Protein AF-A0A6P1T9W0-F1 (afdb_monomer)

Structure (mmCIF, N/CA/C/O backbone):
data_AF-A0A6P1T9W0-F1
#
_entry.id   AF-A0A6P1T9W0-F1
#
loop_
_atom_site.group_PDB
_atom_site.id
_atom_site.type_symbol
_atom_site.label_atom_id
_atom_site.label_alt_id
_atom_site.label_comp_id
_atom_site.label_asym_id
_atom_site.label_entity_id
_atom_site.label_seq_id
_atom_site.pdbx_PDB_ins_code
_atom_site.Cartn_x
_atom_site.Cartn_y
_atom_site.Cartn_z
_atom_site.occupancy
_a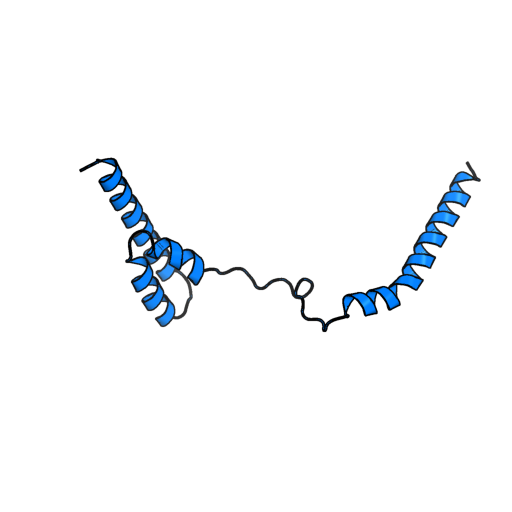tom_site.B_iso_or_equiv
_atom_site.auth_seq_id
_atom_site.auth_comp_id
_atom_site.auth_asym_id
_atom_site.auth_atom_id
_atom_site.pdbx_PDB_model_num
ATOM 1 N N . MET A 1 1 ? 23.370 12.673 -30.272 1.00 59.16 1 MET A N 1
ATOM 2 C CA . MET A 1 1 ? 22.307 12.281 -29.321 1.00 59.16 1 MET A CA 1
ATOM 3 C C . MET A 1 1 ? 22.876 12.458 -27.932 1.00 59.16 1 MET A C 1
ATOM 5 O O . MET A 1 1 ? 23.974 11.975 -27.701 1.00 59.16 1 MET A O 1
ATOM 9 N N . SER A 1 2 ? 22.227 13.254 -27.085 1.00 69.69 2 SER A N 1
ATOM 10 C CA . SER A 1 2 ? 22.766 13.655 -25.782 1.00 69.69 2 SER A CA 1
ATOM 11 C C . SER A 1 2 ? 23.028 12.428 -24.909 1.00 69.69 2 SER A C 1
ATOM 13 O O . SER A 1 2 ? 22.126 11.626 -24.686 1.00 69.69 2 SER A O 1
ATOM 15 N N . GLU A 1 3 ? 24.255 12.293 -24.405 1.00 82.81 3 GLU A N 1
ATOM 16 C CA . GLU A 1 3 ? 24.692 11.210 -23.505 1.00 82.81 3 GLU A CA 1
ATOM 17 C C . GLU A 1 3 ? 23.728 11.015 -22.324 1.00 82.81 3 GLU A C 1
ATOM 19 O O . GLU A 1 3 ? 23.452 9.896 -21.907 1.00 82.81 3 GLU A O 1
ATOM 24 N N . ILE A 1 4 ? 23.117 12.112 -21.869 1.00 86.44 4 ILE A N 1
ATOM 25 C CA . ILE A 1 4 ? 22.076 12.153 -20.837 1.00 86.44 4 ILE A CA 1
ATOM 26 C C . ILE A 1 4 ? 20.873 11.262 -21.185 1.00 86.44 4 ILE A C 1
ATOM 28 O O . ILE A 1 4 ? 20.364 10.564 -20.312 1.00 86.44 4 ILE A O 1
ATOM 32 N N . LEU A 1 5 ? 20.418 11.255 -22.444 1.00 83.19 5 LEU A N 1
ATOM 33 C CA . LEU A 1 5 ? 19.289 10.419 -22.868 1.00 83.19 5 LEU A CA 1
ATOM 34 C C . LEU A 1 5 ? 19.663 8.938 -22.855 1.00 83.19 5 LEU A C 1
ATOM 36 O O . LEU A 1 5 ? 18.865 8.115 -22.420 1.00 83.19 5 LEU A O 1
ATOM 40 N N . VAL A 1 6 ? 20.883 8.602 -23.276 1.00 85.19 6 VAL A N 1
ATOM 41 C CA . VAL A 1 6 ? 21.375 7.217 -23.264 1.00 85.19 6 VAL A CA 1
ATOM 42 C C . VAL A 1 6 ? 21.472 6.704 -21.827 1.00 85.19 6 VAL A C 1
ATOM 44 O O . VAL A 1 6 ? 20.975 5.622 -21.526 1.00 85.19 6 VAL A O 1
ATOM 47 N N . VAL A 1 7 ? 22.027 7.507 -20.917 1.00 87.56 7 VAL A N 1
ATOM 48 C CA . VAL A 1 7 ? 22.124 7.163 -19.490 1.00 87.56 7 VAL A CA 1
ATOM 49 C C . VAL A 1 7 ? 20.739 7.001 -18.858 1.00 87.56 7 VAL A C 1
ATOM 51 O O . VAL A 1 7 ? 20.512 6.039 -18.126 1.00 87.56 7 VAL A O 1
ATOM 54 N N . ALA A 1 8 ? 19.793 7.893 -19.163 1.00 82.56 8 ALA A N 1
ATOM 55 C CA . ALA A 1 8 ? 18.427 7.800 -18.651 1.00 82.56 8 ALA A CA 1
ATOM 56 C C . ALA A 1 8 ? 17.714 6.519 -19.117 1.00 82.56 8 ALA A C 1
ATOM 58 O O . ALA A 1 8 ? 17.042 5.869 -18.313 1.00 82.56 8 ALA A O 1
ATOM 59 N N . VAL A 1 9 ? 17.897 6.126 -20.383 1.00 83.56 9 VAL A N 1
ATOM 60 C CA . VAL A 1 9 ? 17.346 4.874 -20.925 1.00 83.56 9 VAL A CA 1
ATOM 61 C C . VAL A 1 9 ? 17.936 3.671 -20.194 1.00 83.56 9 VAL A C 1
ATOM 63 O O . VAL A 1 9 ? 17.174 2.873 -19.651 1.00 83.56 9 VAL A O 1
ATOM 66 N N . VAL A 1 10 ? 19.264 3.597 -20.071 1.00 88.25 10 VAL A N 1
ATOM 67 C CA . VAL A 1 10 ? 19.946 2.487 -19.382 1.00 88.25 10 VAL A CA 1
ATOM 68 C C . VAL A 1 10 ? 19.482 2.365 -17.927 1.00 88.25 10 VAL A C 1
ATOM 70 O O . VAL A 1 10 ? 19.142 1.273 -17.475 1.00 88.25 10 VAL A O 1
ATOM 73 N N . ILE A 1 11 ? 19.396 3.477 -17.190 1.00 88.25 11 ILE A N 1
ATOM 74 C CA . ILE A 1 11 ? 18.910 3.468 -15.801 1.00 88.25 11 ILE A CA 1
ATOM 75 C C . ILE A 1 11 ? 17.456 2.984 -15.737 1.00 88.25 11 ILE A C 1
ATOM 77 O O . ILE A 1 11 ? 17.120 2.170 -14.877 1.00 88.25 11 ILE A O 1
ATOM 81 N N . SER A 1 12 ? 16.594 3.442 -16.649 1.00 78.00 12 SER A N 1
ATOM 82 C CA . SER A 1 12 ? 15.188 3.020 -16.680 1.00 78.00 12 SER A CA 1
ATOM 83 C C . SER A 1 12 ? 15.024 1.521 -16.955 1.00 78.00 12 SER A C 1
ATOM 85 O O . SER A 1 12 ? 14.139 0.878 -16.387 1.00 78.00 12 SER A O 1
ATOM 87 N N . GLU A 1 13 ? 15.919 0.951 -17.757 1.00 81.19 13 GLU A N 1
ATOM 88 C CA . GLU A 1 13 ? 15.923 -0.460 -18.132 1.00 81.19 13 GLU A CA 1
ATOM 89 C C . GLU A 1 13 ? 16.397 -1.346 -16.971 1.00 81.19 13 GLU A C 1
ATOM 91 O O . GLU A 1 13 ? 15.749 -2.339 -16.635 1.00 81.19 13 GLU A O 1
ATOM 96 N N . PHE A 1 14 ? 17.444 -0.919 -16.254 1.00 88.19 14 PHE A N 1
ATOM 97 C CA . PHE A 1 14 ? 17.879 -1.560 -15.007 1.00 88.19 14 PHE A CA 1
ATOM 98 C C . PHE A 1 14 ? 16.798 -1.527 -13.920 1.00 88.19 14 PHE A C 1
ATOM 100 O O . PHE A 1 14 ? 16.576 -2.527 -13.233 1.00 88.19 14 PHE A O 1
ATOM 107 N N . ILE A 1 15 ? 16.103 -0.394 -13.776 1.00 82.31 15 ILE A N 1
ATOM 108 C CA . ILE A 1 15 ? 14.976 -0.253 -12.849 1.00 82.31 15 ILE A CA 1
ATOM 109 C C . ILE A 1 15 ? 13.859 -1.233 -13.241 1.00 82.31 15 IL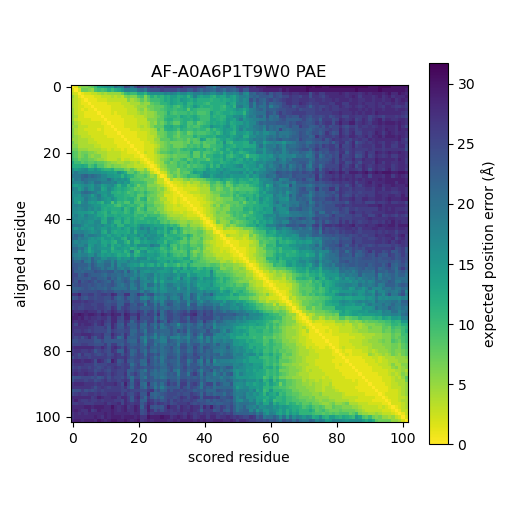E A C 1
ATOM 111 O O . ILE A 1 15 ? 13.389 -1.982 -12.385 1.00 82.31 15 ILE A O 1
ATOM 115 N N . SER A 1 16 ? 13.485 -1.305 -14.522 1.00 76.06 16 SER A N 1
ATOM 116 C CA . SER A 1 16 ? 12.451 -2.234 -15.003 1.00 76.06 16 SER A CA 1
ATOM 117 C C . SER A 1 16 ? 12.802 -3.702 -14.713 1.00 76.06 16 SER A C 1
ATOM 119 O O . SER A 1 16 ? 11.997 -4.422 -14.114 1.00 76.06 16 SER A O 1
ATOM 121 N N . LEU A 1 17 ? 14.032 -4.134 -15.016 1.00 81.25 17 LEU A N 1
ATOM 122 C CA . LEU A 1 17 ? 14.495 -5.499 -14.730 1.00 81.25 17 LEU A CA 1
ATOM 123 C C . LEU A 1 17 ? 14.465 -5.829 -13.229 1.00 81.25 17 LEU A C 1
ATOM 125 O O . LEU A 1 17 ? 14.032 -6.917 -12.837 1.00 81.25 17 LEU A O 1
ATOM 129 N N . TYR A 1 18 ? 14.879 -4.886 -12.378 1.00 83.00 18 TYR A N 1
ATOM 130 C CA . TYR A 1 18 ? 14.825 -5.049 -10.924 1.00 83.00 18 TYR A CA 1
ATOM 131 C C . TYR A 1 18 ? 13.383 -5.207 -10.412 1.00 83.00 18 TYR A C 1
ATOM 133 O O . TYR A 1 18 ? 13.103 -6.086 -9.591 1.00 83.00 18 TYR A O 1
ATOM 141 N N . LEU A 1 19 ? 12.458 -4.390 -10.920 1.00 71.44 19 LEU A N 1
ATOM 142 C CA . LEU A 1 19 ? 11.035 -4.443 -10.579 1.00 71.44 19 LEU A CA 1
ATOM 143 C C . LEU A 1 19 ? 10.384 -5.770 -10.995 1.00 71.44 19 LEU A C 1
ATOM 145 O O . LEU A 1 19 ? 9.664 -6.368 -10.193 1.00 71.44 19 LEU A O 1
ATOM 149 N N . ILE A 1 20 ? 10.699 -6.279 -12.189 1.00 73.81 20 ILE A N 1
ATOM 150 C CA . ILE A 1 20 ? 10.223 -7.590 -12.661 1.00 73.81 20 ILE A CA 1
ATOM 151 C C . ILE A 1 20 ? 10.742 -8.713 -11.750 1.00 73.81 20 ILE A C 1
ATOM 153 O O . ILE A 1 20 ? 9.963 -9.562 -11.308 1.00 73.81 20 ILE A O 1
ATOM 157 N N . GLY A 1 21 ? 12.033 -8.698 -11.400 1.00 77.31 21 GLY A N 1
ATOM 158 C CA . GLY A 1 21 ? 12.614 -9.688 -10.487 1.00 77.31 21 GLY A CA 1
ATOM 159 C C . GLY A 1 21 ? 11.981 -9.658 -9.090 1.00 77.31 21 GLY A C 1
ATOM 160 O O . GLY A 1 21 ? 11.734 -10.707 -8.487 1.00 77.31 21 GLY A O 1
ATOM 161 N N . ARG A 1 22 ? 11.657 -8.462 -8.583 1.00 72.81 22 ARG A N 1
ATOM 162 C CA . ARG A 1 22 ? 10.964 -8.284 -7.299 1.00 72.81 22 ARG A CA 1
ATOM 163 C C . ARG A 1 22 ? 9.521 -8.795 -7.344 1.00 72.81 22 ARG A C 1
ATOM 165 O O . ARG A 1 22 ? 9.112 -9.483 -6.409 1.00 72.81 22 ARG A O 1
ATOM 172 N N . LEU A 1 23 ? 8.783 -8.511 -8.416 1.00 69.25 23 LEU A N 1
ATOM 173 C CA . LEU A 1 23 ? 7.409 -8.983 -8.625 1.00 69.25 23 LEU A CA 1
ATOM 174 C C . LEU A 1 23 ? 7.330 -10.512 -8.664 1.00 69.25 23 LEU A C 1
ATOM 176 O O . LEU A 1 23 ? 6.439 -11.124 -8.080 1.00 69.25 23 LEU A O 1
ATOM 180 N N . TRP A 1 24 ? 8.293 -11.161 -9.316 1.00 67.50 24 TRP A N 1
ATOM 181 C CA . TRP A 1 24 ? 8.320 -12.622 -9.373 1.00 67.50 24 TRP A CA 1
ATOM 182 C C . TRP A 1 24 ? 8.510 -13.263 -7.995 1.00 67.50 24 TRP A C 1
ATOM 184 O O . TRP A 1 24 ? 7.987 -14.356 -7.760 1.00 67.50 24 TRP A O 1
ATOM 194 N N . ARG A 1 25 ? 9.162 -12.550 -7.067 1.00 70.19 25 ARG A N 1
ATOM 195 C CA . ARG A 1 25 ? 9.370 -12.969 -5.677 1.00 70.19 25 ARG A CA 1
ATOM 196 C C . ARG A 1 25 ? 8.157 -12.718 -4.764 1.00 70.19 25 ARG A C 1
ATOM 198 O O . ARG A 1 25 ? 8.125 -13.300 -3.682 1.00 70.19 25 ARG A O 1
ATOM 205 N N . SER A 1 26 ? 7.174 -11.897 -5.160 1.00 64.88 26 SER A N 1
ATOM 206 C CA . SER A 1 26 ? 5.955 -11.667 -4.363 1.00 64.88 26 SER A CA 1
ATOM 207 C C . SER A 1 26 ? 4.974 -12.840 -4.487 1.00 64.88 26 SER A C 1
ATOM 209 O O . SER A 1 26 ? 4.913 -13.519 -5.513 1.00 64.88 26 SER A O 1
ATOM 211 N N . ASN A 1 27 ? 4.213 -13.133 -3.429 1.00 62.84 27 ASN A N 1
ATOM 212 C CA . ASN A 1 27 ? 3.265 -14.255 -3.388 1.00 62.84 27 ASN A CA 1
ATOM 213 C C . ASN A 1 27 ? 1.878 -13.841 -3.921 1.00 62.84 27 ASN A C 1
ATOM 215 O O . ASN A 1 27 ? 0.862 -14.022 -3.257 1.00 62.84 27 ASN A O 1
ATOM 219 N N . GLU A 1 28 ? 1.854 -13.201 -5.091 1.00 64.56 28 GLU A N 1
ATOM 220 C CA . GLU A 1 28 ? 0.634 -12.735 -5.762 1.00 64.56 28 GLU A CA 1
ATOM 221 C C . GLU A 1 28 ? 0.154 -13.714 -6.840 1.00 64.56 28 GLU A C 1
ATOM 223 O O . GLU A 1 28 ? 0.923 -14.534 -7.355 1.00 64.56 28 GLU A O 1
ATOM 228 N N . TYR A 1 29 ? -1.128 -13.606 -7.206 1.00 73.19 29 TYR A N 1
ATOM 229 C CA . TYR A 1 29 ? -1.754 -14.451 -8.220 1.00 73.19 29 TYR A CA 1
ATOM 230 C C . TYR A 1 29 ? -0.983 -14.402 -9.555 1.00 73.19 29 TYR A C 1
ATOM 232 O O . TYR A 1 29 ? -0.632 -13.318 -10.030 1.00 73.19 29 TYR A O 1
ATOM 240 N N . PRO A 1 30 ? -0.768 -15.552 -10.221 1.00 71.81 30 PRO A N 1
ATOM 241 C CA . PRO A 1 30 ? 0.066 -15.638 -11.423 1.00 71.81 30 PRO A CA 1
ATOM 242 C C . PRO A 1 30 ? -0.455 -14.782 -12.588 1.00 71.81 30 PRO A C 1
ATOM 244 O O . PRO A 1 30 ? 0.338 -14.257 -13.363 1.00 71.81 30 PRO A O 1
ATOM 247 N N . LEU A 1 31 ? -1.773 -14.570 -12.680 1.00 73.75 31 LEU A N 1
ATOM 248 C CA . LEU A 1 31 ? -2.375 -13.676 -13.676 1.00 73.75 31 LEU A CA 1
ATOM 249 C C . LEU A 1 31 ? -1.989 -12.206 -13.460 1.00 73.75 31 LEU A C 1
ATOM 251 O O . LEU A 1 31 ? -1.676 -11.508 -14.422 1.00 73.75 31 LEU A O 1
ATOM 255 N N . ILE A 1 32 ? -1.960 -11.748 -12.204 1.00 70.94 32 ILE A N 1
ATOM 256 C CA . ILE A 1 32 ? -1.567 -10.376 -11.854 1.00 70.94 32 ILE A CA 1
ATOM 257 C C . ILE A 1 32 ? -0.090 -10.162 -12.196 1.00 70.94 32 ILE A C 1
ATOM 259 O O . ILE A 1 32 ? 0.256 -9.147 -12.795 1.00 70.94 32 ILE A O 1
ATOM 263 N N . LYS A 1 33 ? 0.768 -11.160 -11.943 1.00 68.56 33 LYS A N 1
ATOM 264 C CA . LYS A 1 33 ? 2.190 -11.104 -12.322 1.00 68.56 33 LYS A CA 1
ATOM 265 C C . LYS A 1 33 ? 2.398 -10.892 -13.823 1.00 68.56 33 LYS A C 1
ATOM 267 O O . LYS A 1 33 ? 3.249 -10.095 -14.211 1.00 68.56 33 LYS A O 1
ATOM 272 N N . ILE A 1 34 ? 1.621 -11.577 -14.665 1.00 74.19 34 ILE A N 1
ATOM 273 C CA . ILE A 1 34 ? 1.722 -11.456 -16.128 1.00 74.19 34 ILE A CA 1
ATOM 274 C C . ILE A 1 34 ? 1.282 -10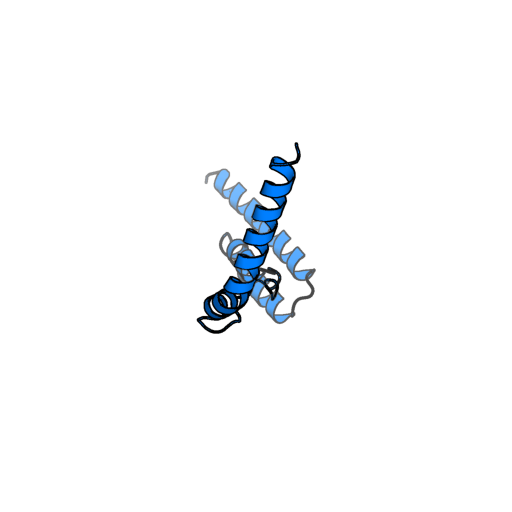.059 -16.588 1.00 74.19 34 ILE A C 1
ATOM 276 O O . ILE A 1 34 ? 1.993 -9.416 -17.361 1.00 74.19 34 ILE A O 1
ATOM 280 N N . LEU A 1 35 ? 0.151 -9.565 -16.077 1.00 76.38 35 LEU A N 1
ATOM 281 C CA . LEU A 1 35 ? -0.372 -8.233 -16.404 1.00 76.38 35 LEU A CA 1
ATOM 282 C C . LEU A 1 35 ? 0.584 -7.113 -15.977 1.00 76.38 35 LEU A C 1
ATOM 284 O O . LEU A 1 35 ? 0.889 -6.224 -16.772 1.00 76.38 35 LEU A O 1
ATOM 288 N N . VAL A 1 36 ? 1.109 -7.178 -14.753 1.00 70.06 36 VAL A N 1
ATOM 289 C CA . VAL A 1 36 ? 2.040 -6.167 -14.232 1.00 70.06 36 VAL A CA 1
ATOM 290 C C . VAL A 1 36 ? 3.381 -6.215 -14.973 1.00 70.06 36 VAL A C 1
ATOM 292 O O . VAL A 1 36 ? 3.954 -5.163 -15.249 1.00 70.06 36 VAL A O 1
ATOM 295 N N . SER A 1 37 ? 3.858 -7.396 -15.382 1.00 68.62 37 SER A N 1
ATOM 296 C CA . SER A 1 37 ? 5.082 -7.523 -16.188 1.00 68.62 37 SER A CA 1
ATOM 297 C C . SER A 1 37 ? 4.944 -6.907 -17.585 1.00 68.62 37 SER A C 1
ATOM 299 O O . SER A 1 37 ? 5.899 -6.311 -18.079 1.00 68.62 37 SER A O 1
ATOM 301 N N . LEU A 1 38 ? 3.771 -7.030 -18.215 1.00 73.06 38 LEU A N 1
ATOM 302 C CA . LEU A 1 38 ? 3.465 -6.400 -19.507 1.00 73.06 38 LEU A CA 1
ATOM 303 C C . LEU A 1 38 ? 3.484 -4.870 -19.408 1.00 73.06 38 LEU A C 1
ATOM 305 O O . LEU A 1 38 ? 4.003 -4.192 -20.291 1.00 73.06 38 LEU A O 1
ATOM 309 N N . ILE A 1 39 ? 2.963 -4.335 -18.304 1.00 69.12 39 ILE A N 1
ATOM 310 C CA . ILE A 1 39 ? 2.945 -2.897 -18.029 1.00 69.12 39 ILE A CA 1
ATOM 311 C C . ILE A 1 39 ? 4.355 -2.385 -17.700 1.00 69.12 39 ILE A C 1
ATOM 313 O O . ILE A 1 39 ? 4.762 -1.345 -18.215 1.00 69.12 39 ILE A O 1
ATOM 317 N N . ALA A 1 40 ? 5.133 -3.126 -16.904 1.00 66.12 40 ALA A N 1
ATOM 318 C CA . ALA A 1 40 ? 6.496 -2.764 -16.499 1.00 66.12 40 ALA A CA 1
ATOM 319 C C . ALA A 1 40 ? 7.497 -2.671 -17.669 1.00 66.12 40 ALA A C 1
ATOM 321 O O . ALA A 1 40 ? 8.541 -2.029 -17.533 1.00 66.12 40 ALA A O 1
ATOM 322 N N . PHE A 1 41 ? 7.172 -3.273 -18.817 1.00 68.25 41 PHE A N 1
ATOM 323 C CA . PHE A 1 41 ? 7.973 -3.212 -20.041 1.00 68.25 41 PHE A CA 1
ATOM 324 C C . PHE A 1 41 ? 7.916 -1.842 -20.740 1.00 68.25 41 PHE A C 1
ATOM 326 O O . PHE A 1 41 ? 8.742 -1.553 -21.603 1.00 68.25 41 PHE A O 1
ATOM 333 N N . ILE A 1 42 ? 6.954 -0.984 -20.380 1.00 71.38 42 ILE A N 1
ATOM 334 C CA . ILE A 1 42 ? 6.841 0.361 -20.944 1.00 71.38 42 ILE A CA 1
ATOM 335 C C . ILE A 1 42 ? 7.850 1.277 -20.231 1.00 71.38 42 ILE A C 1
ATOM 337 O O . ILE A 1 42 ? 7.727 1.484 -19.019 1.00 71.38 42 ILE A O 1
ATOM 341 N N . PRO A 1 43 ? 8.828 1.872 -20.938 1.00 58.41 43 PRO A N 1
ATOM 342 C CA . PRO A 1 43 ? 9.775 2.787 -20.315 1.00 58.41 43 PRO A CA 1
ATOM 343 C C . PRO A 1 43 ? 9.033 3.992 -19.717 1.00 58.41 43 PRO A C 1
ATOM 345 O O . PRO A 1 43 ? 8.108 4.535 -20.321 1.00 58.41 43 PRO A O 1
ATOM 348 N N . VAL A 1 44 ? 9.433 4.399 -18.508 1.00 63.56 44 VAL A N 1
ATOM 349 C CA . VAL A 1 44 ? 8.839 5.486 -17.695 1.00 63.56 44 VAL A CA 1
ATOM 350 C C . VAL A 1 44 ? 7.419 5.206 -17.170 1.00 63.56 44 VAL A C 1
ATOM 352 O O . VAL A 1 44 ? 7.202 5.273 -15.959 1.00 63.56 44 VAL A O 1
ATOM 355 N N . LEU A 1 45 ? 6.456 4.862 -18.031 1.00 66.56 45 LEU A N 1
ATOM 356 C CA . LEU A 1 45 ? 5.066 4.595 -17.624 1.00 66.56 45 LEU A CA 1
ATOM 357 C C . LEU A 1 45 ? 4.914 3.278 -16.859 1.00 66.56 45 LEU A C 1
ATOM 359 O O . LEU A 1 45 ? 4.097 3.198 -15.944 1.00 66.56 45 LEU A O 1
ATOM 363 N N . GLY A 1 46 ? 5.707 2.264 -17.198 1.00 69.88 46 GLY A N 1
ATOM 364 C CA . GLY A 1 46 ? 5.679 0.960 -16.546 1.00 69.88 46 GLY A CA 1
ATOM 365 C C . GLY A 1 46 ? 6.033 1.030 -15.063 1.00 69.88 46 GLY A C 1
ATOM 366 O O . GLY A 1 46 ? 5.223 0.599 -14.244 1.00 69.88 46 GLY A O 1
ATOM 367 N N . PRO A 1 47 ? 7.176 1.631 -14.681 1.00 68.56 47 PRO A N 1
ATOM 368 C CA . PRO A 1 47 ? 7.518 1.856 -13.278 1.00 68.56 47 PRO A CA 1
ATOM 369 C C . PRO A 1 47 ? 6.475 2.692 -12.525 1.00 68.56 47 PRO A C 1
ATOM 371 O O . PRO A 1 47 ? 6.165 2.384 -11.377 1.00 68.56 47 PRO A O 1
ATOM 374 N N . LEU A 1 48 ? 5.902 3.719 -13.164 1.00 74.94 48 LEU A N 1
ATOM 375 C CA . LEU A 1 48 ? 4.871 4.553 -12.545 1.00 74.94 48 LEU A CA 1
ATOM 376 C C . LEU A 1 48 ? 3.609 3.733 -12.242 1.00 74.94 48 LEU A C 1
ATOM 378 O O . LEU A 1 48 ? 3.148 3.700 -11.105 1.00 74.94 48 LEU A O 1
ATOM 382 N N . LEU A 1 49 ? 3.082 3.023 -13.241 1.00 72.75 49 LEU A N 1
ATOM 383 C CA . LEU A 1 49 ? 1.900 2.178 -13.087 1.00 72.75 49 LEU A CA 1
ATOM 384 C C . LEU A 1 49 ? 2.150 0.999 -12.146 1.00 72.75 49 LEU A C 1
ATOM 386 O O . LEU A 1 49 ? 1.251 0.637 -11.395 1.00 72.75 49 LEU A O 1
ATOM 390 N N . TYR A 1 50 ? 3.361 0.438 -12.124 1.00 70.69 50 TYR A N 1
ATOM 391 C CA . TYR A 1 50 ? 3.738 -0.586 -11.153 1.00 70.69 50 TYR A CA 1
ATOM 392 C C . TYR A 1 50 ? 3.523 -0.093 -9.719 1.00 70.69 50 TYR A C 1
ATOM 394 O O . TYR A 1 50 ? 2.929 -0.809 -8.917 1.00 70.69 50 TYR A O 1
ATOM 402 N N . VAL A 1 51 ? 3.961 1.128 -9.394 1.00 74.38 51 VAL A N 1
ATOM 403 C CA . VAL A 1 51 ? 3.793 1.703 -8.048 1.00 74.38 51 VAL A CA 1
ATOM 404 C C . VAL A 1 51 ? 2.313 1.859 -7.691 1.00 74.38 51 VAL A C 1
ATOM 406 O O . VAL A 1 51 ? 1.937 1.581 -6.559 1.00 74.38 51 VAL A O 1
ATOM 409 N N . PHE A 1 52 ? 1.469 2.234 -8.654 1.00 75.12 52 PHE A N 1
ATOM 410 C CA . PHE A 1 52 ? 0.024 2.349 -8.434 1.00 75.12 52 PHE A CA 1
ATOM 411 C C . PHE A 1 52 ? -0.681 0.995 -8.293 1.00 75.12 52 PHE A C 1
ATOM 413 O O . PHE A 1 52 ? -1.582 0.858 -7.472 1.00 75.12 52 PHE A O 1
ATOM 420 N N . VAL A 1 53 ? -0.306 -0.002 -9.096 1.00 73.06 53 VAL A N 1
ATOM 421 C CA . VAL A 1 53 ? -0.981 -1.312 -9.120 1.00 73.06 53 VAL A CA 1
ATOM 422 C C . VAL A 1 53 ? -0.531 -2.207 -7.965 1.00 73.06 53 VAL A C 1
ATOM 424 O O . VAL A 1 53 ? -1.323 -2.998 -7.464 1.00 73.06 53 VAL A O 1
ATOM 427 N N . THR A 1 54 ? 0.723 -2.080 -7.527 1.00 71.56 54 THR A N 1
ATOM 428 C CA . THR A 1 54 ? 1.289 -2.887 -6.431 1.00 71.56 54 THR A CA 1
ATOM 429 C C . THR A 1 54 ? 1.185 -2.213 -5.065 1.00 71.56 54 THR A C 1
ATOM 431 O O . THR A 1 54 ? 1.806 -2.679 -4.104 1.00 71.56 54 THR A O 1
ATOM 434 N N . ASP A 1 55 ? 0.399 -1.135 -4.957 1.00 73.25 55 ASP A N 1
ATOM 435 C CA . ASP A 1 55 ? 0.149 -0.476 -3.682 1.00 73.25 55 ASP A CA 1
ATOM 436 C C . ASP A 1 55 ? -0.468 -1.476 -2.697 1.00 73.25 55 ASP A C 1
ATOM 438 O O . ASP A 1 55 ? -1.619 -1.898 -2.798 1.00 73.25 55 ASP A O 1
ATOM 442 N N . SER A 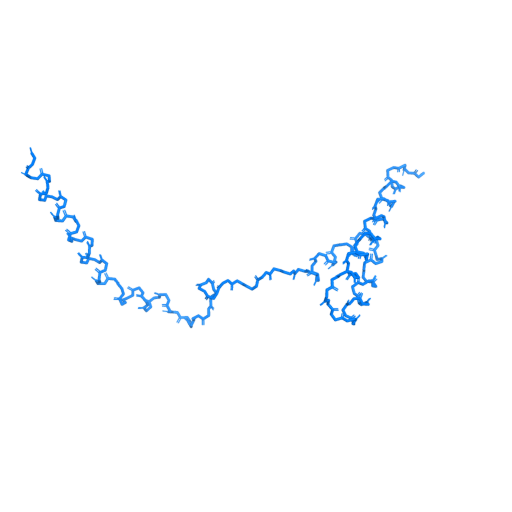1 56 ? 0.372 -1.900 -1.759 1.00 66.25 56 SER A N 1
ATOM 443 C CA . SER A 1 56 ? 0.054 -2.864 -0.713 1.00 66.25 56 SER A CA 1
ATOM 444 C C . SER A 1 56 ? -0.210 -2.134 0.600 1.00 66.25 56 SER A C 1
ATOM 446 O O . SER A 1 56 ? 0.168 -2.630 1.666 1.00 66.25 56 SER A O 1
ATOM 448 N N . THR A 1 57 ? -0.778 -0.921 0.547 1.00 75.94 57 THR A N 1
ATOM 449 C CA . THR A 1 57 ? -1.113 -0.191 1.768 1.00 75.94 57 THR A CA 1
ATOM 450 C C . THR A 1 57 ? -2.046 -1.057 2.612 1.00 75.94 57 THR A C 1
ATOM 452 O O . THR A 1 57 ? -3.101 -1.487 2.132 1.00 75.94 57 THR A O 1
ATOM 455 N N . PRO A 1 58 ? -1.680 -1.359 3.870 1.00 72.62 58 PRO A N 1
ATOM 456 C CA . PRO A 1 58 ? -2.540 -2.148 4.727 1.00 72.62 58 PRO A CA 1
ATOM 457 C C . PRO A 1 58 ? -3.876 -1.416 4.909 1.00 72.62 58 PRO A C 1
ATOM 459 O O . PRO A 1 58 ? -3.889 -0.185 5.033 1.00 72.62 58 PRO A O 1
ATOM 462 N N . PRO A 1 59 ? -5.007 -2.145 4.935 1.00 76.81 59 PRO A N 1
ATOM 463 C CA . PRO A 1 59 ? -6.305 -1.530 5.148 1.00 76.81 59 PRO A CA 1
ATOM 464 C C . PRO A 1 59 ? -6.274 -0.719 6.444 1.00 76.81 59 PRO A C 1
ATOM 466 O O . PRO A 1 59 ? -5.772 -1.180 7.470 1.00 76.81 59 PRO A O 1
ATOM 469 N N . GLN A 1 60 ? -6.806 0.503 6.384 1.00 80.81 60 GLN A N 1
ATOM 470 C CA . GLN A 1 60 ? -6.815 1.418 7.521 1.00 80.81 60 GLN A CA 1
ATOM 471 C C . GLN A 1 60 ? -7.431 0.726 8.754 1.00 80.81 60 GLN A C 1
ATOM 473 O O . GLN A 1 60 ? -8.438 0.029 8.593 1.00 80.81 60 GLN A O 1
ATOM 478 N N . PRO A 1 61 ? -6.884 0.907 9.973 1.00 79.12 61 PRO A N 1
ATOM 479 C CA . PRO A 1 61 ? -7.447 0.324 11.189 1.00 79.12 61 PRO A CA 1
ATOM 480 C C . PRO A 1 61 ? -8.943 0.620 11.317 1.00 79.12 61 PRO A C 1
ATOM 482 O O . PRO A 1 61 ? -9.377 1.739 11.045 1.00 79.12 61 PRO A O 1
ATOM 485 N N . THR A 1 62 ? -9.740 -0.360 11.750 1.00 73.94 62 THR A N 1
ATOM 486 C CA . THR A 1 62 ? -11.215 -0.263 11.810 1.00 73.94 62 THR A CA 1
ATOM 487 C C . THR A 1 62 ? -11.727 0.923 12.624 1.00 73.94 62 THR A C 1
ATOM 489 O O . THR A 1 62 ? -12.816 1.423 12.361 1.00 73.94 62 THR A O 1
ATOM 492 N N . GLU A 1 63 ? -10.946 1.377 13.600 1.00 72.19 63 GLU A N 1
ATOM 493 C CA . GLU A 1 63 ? -11.216 2.560 14.424 1.00 72.19 63 GLU A CA 1
ATOM 494 C C . GLU A 1 63 ? -11.140 3.885 13.652 1.00 72.19 63 GLU A C 1
ATOM 496 O O . GLU A 1 63 ? -11.870 4.822 13.973 1.00 72.19 63 GLU A O 1
ATOM 501 N N . ASN A 1 64 ? -10.322 3.931 12.600 1.00 71.25 64 ASN A N 1
ATOM 502 C CA . ASN A 1 64 ? -10.098 5.106 11.759 1.00 71.25 64 ASN A CA 1
ATOM 503 C C . ASN A 1 64 ? -10.901 5.052 10.451 1.00 71.25 64 ASN A C 1
ATOM 505 O O . ASN A 1 64 ? -10.912 6.014 9.686 1.00 71.25 64 ASN A O 1
ATOM 509 N N . GLN A 1 65 ? -11.590 3.939 10.189 1.00 78.12 65 GLN A N 1
ATOM 510 C CA . GLN A 1 65 ? -12.477 3.807 9.043 1.00 78.12 65 GLN A CA 1
ATOM 511 C C . GLN A 1 65 ? -13.782 4.569 9.295 1.00 78.12 65 GLN A C 1
ATOM 513 O O . GLN A 1 65 ? -14.445 4.385 10.320 1.00 78.12 65 GLN A O 1
ATOM 518 N N . ASN A 1 66 ? -14.218 5.364 8.316 1.00 71.38 66 ASN A N 1
ATOM 519 C CA . ASN A 1 66 ? -15.516 6.041 8.344 1.00 71.38 66 ASN A CA 1
ATOM 520 C C . ASN A 1 66 ? -16.670 5.057 8.050 1.00 71.38 66 ASN A C 1
ATOM 522 O O . ASN A 1 66 ? -17.367 5.157 7.045 1.00 71.38 66 ASN A O 1
ATOM 526 N N . ARG A 1 67 ? -16.822 4.041 8.908 1.00 68.56 67 ARG A N 1
ATOM 527 C CA . ARG A 1 67 ? -17.814 2.956 8.789 1.00 68.56 67 ARG A CA 1
ATOM 528 C C . ARG A 1 67 ? -19.168 3.281 9.415 1.00 68.56 67 ARG A C 1
ATOM 530 O O . ARG A 1 67 ? -20.118 2.523 9.242 1.00 68.56 67 ARG A O 1
ATOM 537 N N . LYS A 1 68 ? -19.258 4.350 10.205 1.00 68.69 68 LYS A N 1
ATOM 538 C CA . LYS A 1 68 ? -20.496 4.712 10.901 1.00 68.69 68 LYS A CA 1
ATOM 539 C C . LYS A 1 68 ? -21.376 5.550 9.980 1.00 68.69 68 LYS A C 1
ATOM 541 O O . LYS A 1 68 ? -20.872 6.373 9.226 1.00 68.69 68 LYS A O 1
ATOM 546 N N . GLY A 1 69 ? -22.691 5.350 10.070 1.00 72.62 69 GLY A N 1
ATOM 547 C CA . GLY A 1 69 ? -23.658 6.189 9.366 1.00 72.62 69 GLY A CA 1
ATOM 548 C C . GLY A 1 69 ? -23.476 7.672 9.707 1.00 72.62 69 GLY A C 1
ATOM 549 O O . GLY A 1 69 ? -22.967 8.017 10.783 1.00 72.62 69 GLY A O 1
ATOM 550 N N . TYR A 1 70 ? -23.895 8.543 8.785 1.00 64.94 70 TYR A N 1
ATOM 551 C CA . TYR A 1 70 ? -23.921 9.991 8.996 1.00 64.94 70 TYR A CA 1
ATOM 552 C C . TYR A 1 70 ? -24.539 10.311 10.368 1.00 64.94 70 TYR A C 1
ATOM 554 O O . TYR A 1 70 ? -25.624 9.839 10.695 1.00 64.94 70 TYR A O 1
ATOM 562 N N . GLY A 1 71 ? -23.817 11.075 11.194 1.00 71.75 71 GLY A N 1
ATOM 563 C CA . GLY A 1 71 ? -24.250 11.429 12.552 1.00 71.75 71 GLY A CA 1
ATOM 564 C C . GLY A 1 71 ? -23.725 10.533 13.680 1.00 71.75 71 GLY A C 1
ATOM 565 O O . GLY A 1 71 ? -23.978 10.838 14.843 1.00 71.75 71 GLY A O 1
ATOM 566 N N . GLY A 1 72 ? -22.933 9.490 13.397 1.00 75.38 72 GLY A N 1
ATOM 567 C CA . GLY A 1 72 ? -22.326 8.654 14.444 1.00 75.38 72 GLY A CA 1
ATOM 568 C C . GLY A 1 72 ? -21.439 9.434 15.428 1.00 75.38 72 GLY A C 1
ATOM 569 O O . GLY A 1 72 ? -21.457 9.157 16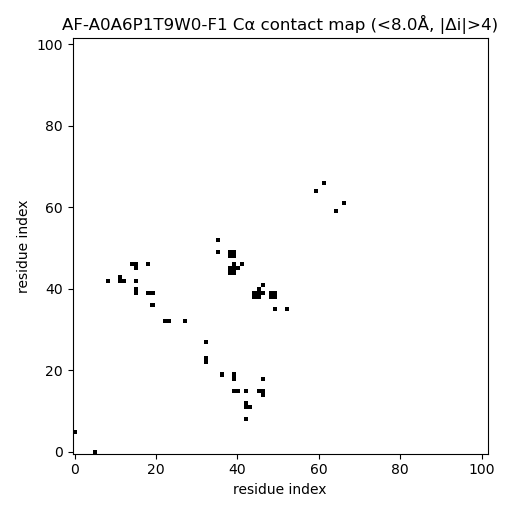.627 1.00 75.38 72 GLY A O 1
ATOM 570 N N . TYR A 1 73 ? -20.707 10.442 14.941 1.00 76.88 73 TYR A N 1
ATOM 571 C CA . TYR A 1 73 ? -19.953 11.367 15.795 1.00 76.88 73 TYR A CA 1
ATOM 572 C C . TYR A 1 73 ? -20.887 12.243 16.637 1.00 76.88 73 TYR A C 1
ATOM 574 O O . TYR A 1 73 ? -20.716 12.331 17.849 1.00 76.88 73 TYR A O 1
ATOM 582 N N . THR A 1 74 ? -21.914 12.829 16.015 1.00 82.62 74 THR A N 1
ATOM 583 C CA . THR A 1 74 ? -22.893 13.696 16.682 1.00 82.62 74 THR A CA 1
ATOM 584 C C . THR A 1 74 ? -23.613 12.963 17.809 1.00 82.62 74 THR A C 1
ATOM 586 O O . THR A 1 74 ? -23.675 13.468 18.925 1.00 82.62 74 THR A O 1
ATOM 589 N N . GLN A 1 75 ? -24.089 11.742 17.556 1.00 81.19 75 GLN A N 1
ATOM 590 C CA . GLN A 1 75 ? -24.790 10.938 18.555 1.00 81.19 75 GLN A CA 1
ATOM 591 C C . GLN A 1 75 ? -23.866 10.531 19.708 1.00 81.19 75 GLN A C 1
ATOM 593 O O . GLN A 1 75 ? -24.247 10.624 20.875 1.00 81.19 75 GLN A O 1
ATOM 598 N N . LYS A 1 76 ? -22.626 10.128 19.394 1.00 83.69 76 LYS A N 1
ATOM 599 C CA . LYS A 1 76 ? -21.608 9.811 20.404 1.00 83.69 76 LYS A CA 1
ATOM 600 C C . LYS A 1 76 ? -21.307 11.032 21.278 1.00 83.69 76 LYS A C 1
ATOM 602 O O . LYS A 1 76 ? -21.310 10.924 22.500 1.00 83.69 76 LYS A O 1
ATOM 607 N N . TRP A 1 77 ? -21.128 12.197 20.661 1.00 85.88 77 TRP A N 1
ATOM 608 C CA . TRP A 1 77 ? -20.876 13.451 21.364 1.00 85.88 77 TRP A CA 1
ATOM 609 C C . TRP A 1 77 ? -22.045 13.867 22.262 1.00 85.88 77 TRP A C 1
ATOM 611 O O . TRP A 1 77 ? -21.824 14.244 23.411 1.00 85.88 77 TRP A O 1
ATOM 621 N N . ILE A 1 78 ? -23.289 13.754 21.781 1.00 88.06 78 ILE A N 1
ATOM 622 C CA . ILE A 1 78 ? -24.491 14.046 22.578 1.00 88.06 78 ILE A CA 1
ATOM 623 C C . ILE A 1 78 ? -24.544 13.155 23.827 1.00 88.06 78 ILE A C 1
ATOM 625 O O . ILE A 1 78 ? -24.806 13.663 24.918 1.00 88.06 78 ILE A O 1
ATOM 629 N N . ASN A 1 79 ? -24.237 11.863 23.683 1.00 88.56 79 ASN A N 1
ATOM 630 C CA . ASN A 1 79 ? -24.244 10.913 24.795 1.00 88.56 79 ASN A CA 1
ATOM 631 C C . ASN A 1 79 ? -23.105 11.168 25.801 1.00 88.56 79 ASN A C 1
ATOM 633 O O . ASN A 1 79 ? -23.325 11.139 27.011 1.00 88.56 79 ASN A O 1
ATOM 637 N N . GLU A 1 80 ? -21.889 11.437 25.323 1.00 91.31 80 GLU A N 1
ATOM 638 C CA . GLU A 1 80 ? -20.696 11.551 26.179 1.00 91.31 80 GLU A CA 1
ATOM 639 C C . GLU A 1 80 ? -20.536 12.939 26.822 1.00 91.31 80 GLU A C 1
ATOM 641 O O . GLU A 1 80 ? -19.933 13.073 27.891 1.00 91.31 80 GLU A O 1
ATOM 646 N N . ARG A 1 81 ? -21.122 13.981 26.223 1.00 91.00 81 ARG A N 1
ATOM 647 C CA . ARG A 1 81 ? -21.068 15.380 26.679 1.00 91.00 81 ARG A CA 1
ATOM 648 C C . ARG A 1 81 ? -21.347 15.557 28.172 1.00 91.00 81 ARG A C 1
ATOM 650 O O . ARG A 1 81 ? -20.659 16.323 28.846 1.00 91.00 81 ARG A O 1
ATOM 657 N N . GLY A 1 82 ? -22.401 14.913 28.676 1.00 91.19 82 GLY A N 1
ATOM 658 C CA . GLY A 1 82 ? -22.846 15.093 30.060 1.00 91.19 82 GLY A CA 1
ATOM 659 C C . GLY A 1 82 ? -21.841 14.535 31.064 1.00 91.19 82 GLY A C 1
ATOM 660 O O . GLY A 1 82 ? -21.559 15.171 32.079 1.00 91.19 82 GLY A O 1
ATOM 661 N N . PHE A 1 83 ? -21.266 13.378 30.739 1.00 92.75 83 PHE A N 1
ATOM 662 C CA . PHE A 1 83 ? -20.235 12.731 31.537 1.00 92.75 83 PHE A CA 1
ATOM 663 C C . PHE A 1 83 ? -18.973 13.596 31.609 1.00 92.75 83 PHE A C 1
ATOM 665 O O . PHE A 1 83 ? -18.527 13.946 32.703 1.00 92.75 83 PHE A O 1
ATOM 672 N N . TRP A 1 84 ? -18.457 14.028 30.454 1.00 92.38 84 TRP A N 1
ATOM 673 C CA . TRP A 1 84 ? -17.241 14.842 30.398 1.00 92.38 84 TRP A CA 1
ATOM 674 C C . TRP A 1 84 ? -17.395 16.181 31.115 1.00 92.38 84 TRP A C 1
ATOM 676 O O . TRP A 1 84 ? -16.484 16.599 31.825 1.00 92.38 84 TRP A O 1
ATOM 686 N N . LYS A 1 85 ? -18.567 16.823 31.021 1.00 94.62 85 LYS A N 1
ATOM 687 C CA . LYS A 1 85 ? -18.836 18.073 31.745 1.00 94.62 85 LYS A CA 1
ATOM 688 C C . LYS A 1 85 ? -18.717 17.899 33.263 1.00 94.62 85 LYS A C 1
ATOM 690 O O . LYS A 1 85 ? -18.120 18.745 33.922 1.00 94.62 85 LYS A O 1
ATOM 695 N N . ARG A 1 86 ? -19.257 16.804 33.812 1.00 93.31 86 ARG A N 1
ATOM 696 C CA . ARG A 1 86 ? -19.156 16.501 35.251 1.00 93.31 86 ARG A CA 1
ATOM 697 C C . ARG A 1 86 ? -17.718 16.200 35.657 1.00 93.31 86 ARG A C 1
ATOM 699 O O . ARG A 1 86 ? -17.246 16.767 36.634 1.00 93.31 86 ARG A O 1
ATOM 706 N N . ALA A 1 87 ? -17.018 15.380 34.875 1.00 93.06 87 ALA A N 1
ATOM 707 C CA . ALA A 1 87 ? -15.629 15.021 35.148 1.00 93.06 87 ALA A CA 1
ATOM 708 C C . ALA A 1 87 ? -14.701 16.250 35.164 1.00 93.06 87 ALA A C 1
ATOM 710 O O . ALA A 1 87 ? -13.839 16.363 36.034 1.00 93.06 87 ALA A O 1
ATOM 711 N N . ILE A 1 88 ? -14.895 17.196 34.237 1.00 94.38 88 ILE A N 1
ATOM 712 C CA . ILE A 1 88 ? -14.145 18.461 34.206 1.00 94.38 88 ILE A CA 1
ATOM 713 C C . ILE A 1 88 ? -14.443 19.289 35.460 1.00 94.38 88 ILE A C 1
ATOM 715 O O . ILE A 1 88 ? -13.518 19.742 36.130 1.00 94.38 88 ILE A O 1
ATOM 719 N N . GLN A 1 89 ? -15.720 19.435 35.815 1.00 95.00 89 GLN A N 1
ATOM 720 C CA . GLN A 1 89 ? -16.134 20.235 36.967 1.00 95.00 89 GLN A CA 1
ATOM 721 C C . GLN A 1 89 ? -15.617 19.663 38.296 1.00 95.00 89 GLN A C 1
ATOM 723 O O . GLN A 1 89 ? -15.184 20.408 39.173 1.00 95.00 89 GLN A O 1
ATOM 728 N N . GLU A 1 90 ? -15.603 18.339 38.437 1.00 94.81 90 GLU A N 1
ATOM 729 C CA . GLU A 1 90 ? -15.037 17.660 39.603 1.00 94.81 90 GLU A CA 1
ATOM 730 C C . GLU A 1 90 ? -13.522 17.892 39.717 1.00 94.81 90 GLU A C 1
ATOM 732 O O . GLU A 1 90 ? -13.019 18.196 40.802 1.00 94.81 90 GLU A O 1
ATOM 737 N N . ARG A 1 91 ? -12.791 17.840 38.594 1.00 93.81 91 ARG A N 1
ATOM 738 C CA . ARG A 1 91 ? -11.355 18.166 38.567 1.00 93.81 91 ARG A CA 1
ATOM 739 C C . ARG A 1 91 ? -11.081 19.622 38.933 1.00 93.81 91 ARG A C 1
ATOM 741 O O . ARG A 1 91 ? -10.147 19.880 39.690 1.00 93.81 91 ARG A O 1
ATOM 748 N N . GLU A 1 92 ? -11.883 20.557 38.431 1.00 93.94 92 GLU A N 1
ATOM 749 C CA . GLU A 1 92 ? -11.761 21.978 38.773 1.00 93.94 92 GLU A CA 1
ATOM 750 C C . GLU A 1 92 ? -12.029 22.238 40.258 1.00 93.94 92 GLU A C 1
ATOM 752 O O . GLU A 1 92 ? -11.272 22.968 40.898 1.00 93.94 92 GLU A O 1
ATOM 757 N N . ASN A 1 93 ? -13.070 21.627 40.827 1.00 93.19 93 ASN A N 1
ATOM 758 C CA . ASN A 1 93 ? -13.390 21.769 42.248 1.00 93.19 93 ASN A CA 1
ATOM 759 C C . ASN A 1 93 ? -12.264 21.215 43.127 1.00 93.19 93 ASN A C 1
ATOM 761 O O . ASN A 1 93 ? -11.801 21.906 44.032 1.00 93.19 93 ASN A O 1
ATOM 765 N N . LYS A 1 94 ? -11.744 20.030 42.792 1.00 91.88 94 LYS A N 1
ATOM 766 C CA . 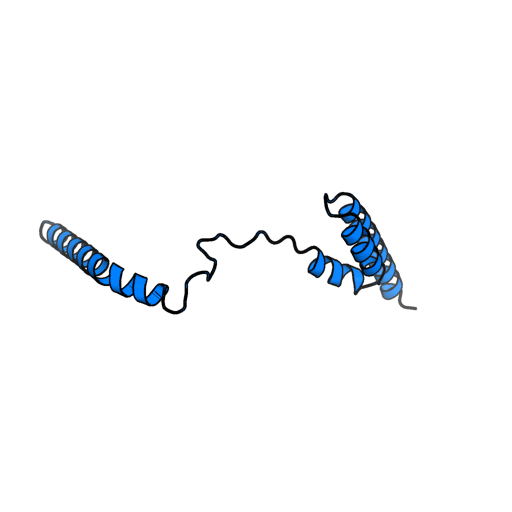LYS A 1 94 ? -10.615 19.422 43.505 1.00 91.88 94 LYS A CA 1
ATOM 767 C C . LYS A 1 94 ? -9.340 20.268 43.405 1.00 91.88 94 LYS A C 1
ATOM 769 O O . LYS A 1 94 ? -8.611 20.411 44.382 1.00 91.88 94 LYS A O 1
ATOM 774 N N . SER A 1 95 ? -9.086 20.876 42.244 1.00 91.12 95 SER A N 1
ATOM 775 C CA . SER A 1 95 ? -7.969 21.812 42.064 1.00 91.12 95 SER A CA 1
ATOM 776 C C . SER A 1 95 ? -8.123 23.070 42.926 1.00 91.12 95 SER A C 1
ATOM 778 O O . SER A 1 95 ? -7.134 23.525 43.499 1.00 91.12 95 SER A O 1
ATOM 780 N N . LYS A 1 96 ? -9.339 23.618 43.047 1.00 87.38 96 LYS A N 1
ATOM 781 C CA . LYS A 1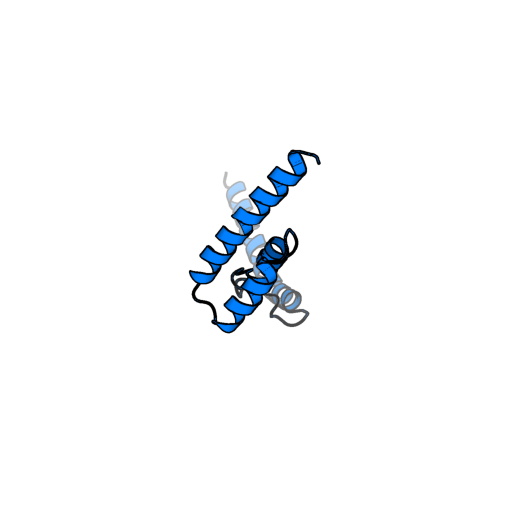 96 ? -9.631 24.785 43.899 1.00 87.38 96 LYS A CA 1
ATOM 782 C C . LYS A 1 96 ? -9.522 24.459 45.388 1.00 87.38 96 LYS A C 1
ATOM 784 O O . LYS A 1 96 ? -9.019 25.281 46.145 1.00 87.38 96 LYS A O 1
ATOM 789 N N . GLU A 1 97 ? -9.958 23.275 45.806 1.00 84.62 97 GLU A N 1
ATOM 790 C CA . GLU A 1 97 ? -9.808 22.803 47.188 1.00 84.62 97 GLU A CA 1
ATOM 791 C C . GLU A 1 97 ? -8.335 22.627 47.571 1.00 84.62 97 GLU A C 1
ATOM 793 O O . GLU A 1 97 ? -7.927 23.101 48.629 1.00 84.62 97 GLU A O 1
ATOM 798 N N . CYS A 1 98 ? -7.510 22.040 46.696 1.00 77.06 98 CYS A N 1
ATOM 799 C CA . CYS A 1 98 ? -6.061 21.987 46.909 1.00 77.06 98 CYS A CA 1
ATOM 800 C C . CYS A 1 98 ? -5.446 23.390 47.012 1.00 77.06 98 CYS A C 1
ATOM 802 O O . CYS A 1 98 ? -4.690 23.646 47.943 1.00 77.06 98 CYS A O 1
ATOM 804 N N . ALA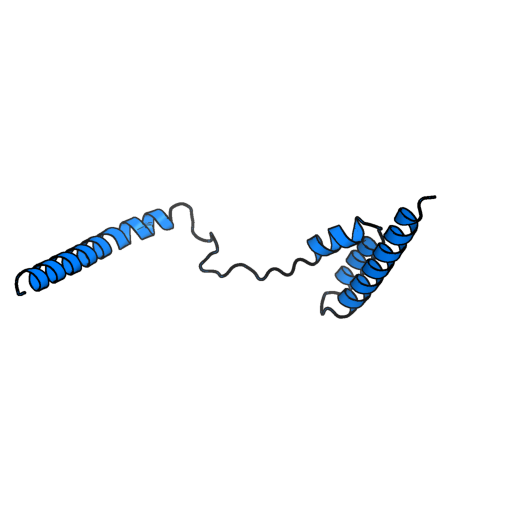 A 1 99 ? -5.809 24.310 46.113 1.00 77.56 99 ALA A N 1
ATOM 805 C CA . ALA A 1 99 ? -5.286 25.678 46.118 1.00 77.56 99 ALA A CA 1
ATOM 806 C C . ALA A 1 99 ? -5.722 26.509 47.342 1.00 77.56 99 ALA A C 1
ATOM 808 O O . ALA A 1 99 ? -5.050 27.470 47.686 1.00 77.56 99 ALA A O 1
ATOM 809 N N . LYS A 1 100 ? -6.839 26.160 47.994 1.00 71.56 100 LYS A N 1
ATOM 810 C CA . LYS A 1 100 ? -7.338 26.840 49.201 1.00 71.56 100 LYS A CA 1
ATOM 811 C C . LYS A 1 100 ? -6.702 26.318 50.498 1.00 71.56 100 LYS A C 1
ATOM 813 O O . LYS A 1 100 ? -6.736 27.012 51.507 1.00 71.56 100 LYS A O 1
ATOM 818 N N . ASN A 1 101 ? -6.158 25.102 50.469 1.00 66.12 101 ASN A N 1
ATOM 819 C CA . ASN A 1 101 ? -5.510 24.445 51.608 1.00 66.12 101 ASN A CA 1
ATOM 820 C C . ASN A 1 101 ? -3.972 24.590 51.594 1.00 66.12 101 ASN A C 1
ATOM 822 O O . ASN A 1 101 ? -3.299 23.898 52.357 1.00 66.12 101 ASN A O 1
ATOM 826 N N . THR A 1 102 ? -3.431 25.444 50.716 1.00 55.25 102 THR A N 1
ATOM 827 C CA . THR A 1 102 ? -2.005 25.816 50.634 1.00 55.25 102 THR A CA 1
ATOM 828 C C . THR A 1 102 ? -1.850 27.278 51.026 1.00 55.25 102 THR A C 1
ATOM 830 O O . THR A 1 102 ? -0.835 27.602 51.676 1.00 55.25 102 THR A O 1
#

Foldseek 3Di:
DDPVVVVLQVVQVVVLVVLLVVLVVDPDDPVLSVVLNVLSPDRPRSVVVNCVSVPPPPPDPPVPDPPDPPCPVVVVCVVCVVVVVVVVVVVVVVVVVVVVVD

Organism: NCBI:txid48074

Sequence (102 aa):
MSEILVVAVVISEFISLYLIGRLWRSNEYPLIKILVSLIAFIPVLGPLLYVFVTDSTPPQPTENQNRKGYGGYTQKWINERGFWKRAIQERENKSKECAKNT

Solvent-accessible surface area (backbone atoms only — not comparable to full-atom values): 6134 Å² total; per-residue (Å²): 130,64,66,67,58,56,51,50,50,53,53,50,50,54,49,35,55,52,51,50,57,52,56,71,69,48,98,65,62,71,68,58,53,53,56,51,49,62,44,35,70,37,82,74,58,7,63,53,49,46,5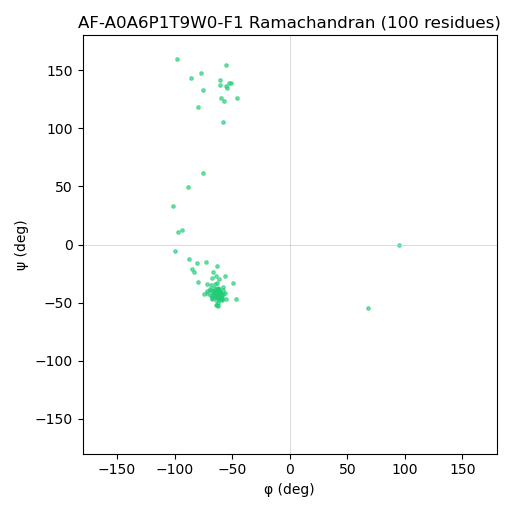8,66,74,64,62,75,75,74,78,72,57,77,89,78,46,90,78,63,63,94,56,51,65,58,55,50,47,64,67,48,47,64,58,53,54,50,55,52,51,53,52,51,51,54,51,51,53,54,64,72,76,108

pLDDT: mean 77.49, std 9.6, range [55.25, 95.0]

Radius of gyration: 28.76 Å; Cα contacts (8 Å, |Δi|>4): 33; chains: 1; bounding box: 50×42×81 Å

Secondary structure (DSSP, 8-state):
--HHHHHHHHHHHHHHHHHHHHHHHS---HHHHHHHHHHHTSTTHHHHHHHHHT--PPPPPTTTS--SPTTHHHHHHHHHHHHHHHHHHHHHHHHHHHHH--

Mean predicted aligned error: 15.7 Å